Protein AF-A0A2K1E6H6-F1 (afdb_monomer_lite)

Sequence (71 aa):
MSQTFEFYDTRAREAAVEAEAATLDNVKQRSLRAEKTWRGLANQARKVKADRERHESERLAARQLAESASQ

Radius of gyration: 20.11 Å; chains: 1; bounding box: 38×13×62 Å

Structure (mmCIF, N/CA/C/O backbone):
data_AF-A0A2K1E6H6-F1
#
_entry.id   AF-A0A2K1E6H6-F1
#
loop_
_atom_site.group_PDB
_atom_site.id
_atom_site.type_symbol
_atom_site.label_atom_id
_atom_site.label_alt_id
_atom_site.label_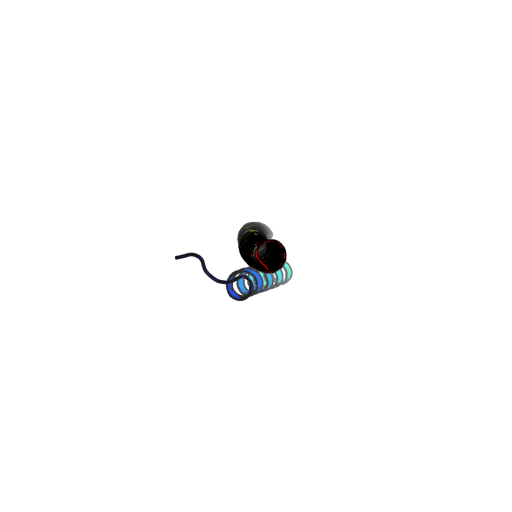comp_id
_atom_site.label_asym_id
_atom_site.label_entity_id
_atom_site.label_seq_id
_atom_site.pdbx_PDB_ins_code
_atom_site.Cartn_x
_atom_site.Cartn_y
_atom_site.Cartn_z
_atom_site.occupancy
_atom_site.B_iso_or_equiv
_atom_site.auth_seq_id
_atom_site.auth_comp_id
_atom_site.auth_asym_id
_atom_site.auth_atom_id
_atom_site.pdbx_PDB_model_num
ATOM 1 N N . MET A 1 1 ? 13.855 -5.908 3.083 1.00 55.75 1 MET A N 1
ATOM 2 C CA . MET A 1 1 ? 13.056 -6.489 1.981 1.00 55.75 1 MET A CA 1
ATOM 3 C C . MET A 1 1 ? 11.728 -5.754 1.917 1.00 55.75 1 MET A C 1
ATOM 5 O O . MET A 1 1 ? 11.089 -5.624 2.952 1.00 55.75 1 MET A O 1
ATOM 9 N N . SER A 1 2 ? 11.352 -5.215 0.756 1.00 70.69 2 SER A N 1
ATOM 10 C CA . SER A 1 2 ? 10.017 -4.643 0.522 1.00 70.69 2 SER A CA 1
ATOM 11 C C . SER A 1 2 ? 9.038 -5.756 0.139 1.00 70.69 2 SER A C 1
ATOM 13 O O . SER A 1 2 ? 9.382 -6.579 -0.709 1.00 70.69 2 SER A O 1
ATOM 15 N N . GLN A 1 3 ? 7.842 -5.778 0.732 1.00 90.38 3 GLN A N 1
ATOM 16 C CA . GLN A 1 3 ? 6.794 -6.749 0.384 1.00 90.38 3 GLN A CA 1
ATOM 17 C C . GLN A 1 3 ? 6.007 -6.300 -0.861 1.00 90.38 3 GLN A C 1
ATOM 19 O O . GLN A 1 3 ? 6.212 -5.196 -1.374 1.00 90.38 3 GLN A O 1
ATOM 24 N N . THR A 1 4 ? 5.115 -7.158 -1.367 1.00 94.56 4 THR A N 1
ATOM 25 C CA . THR A 1 4 ? 4.305 -6.863 -2.558 1.00 94.56 4 THR A CA 1
ATOM 26 C C . THR A 1 4 ? 3.127 -5.932 -2.253 1.00 94.56 4 THR A C 1
ATOM 28 O O . THR A 1 4 ? 2.750 -5.729 -1.095 1.00 94.56 4 THR A O 1
ATOM 31 N N . PHE A 1 5 ? 2.519 -5.378 -3.308 1.00 96.12 5 PHE A N 1
ATOM 32 C CA . PHE A 1 5 ? 1.286 -4.592 -3.201 1.00 96.12 5 PHE A CA 1
ATOM 33 C C . PHE A 1 5 ? 0.180 -5.382 -2.488 1.00 96.12 5 PHE A C 1
ATOM 35 O O . PHE A 1 5 ? -0.458 -4.856 -1.584 1.00 96.12 5 PHE A O 1
ATOM 42 N N . GLU A 1 6 ? -0.009 -6.646 -2.862 1.00 96.50 6 GLU A N 1
ATOM 43 C CA . GLU A 1 6 ? -1.069 -7.526 -2.364 1.00 96.50 6 GLU A CA 1
ATOM 44 C C . GLU A 1 6 ? -0.932 -7.768 -0.860 1.00 96.50 6 GLU A C 1
ATOM 46 O O . GLU A 1 6 ? -1.930 -7.766 -0.139 1.00 96.50 6 GLU A O 1
ATOM 51 N N . PHE A 1 7 ? 0.305 -7.908 -0.371 1.00 97.06 7 PHE A N 1
ATOM 52 C CA . PHE A 1 7 ? 0.571 -8.021 1.059 1.00 97.06 7 PHE A CA 1
ATOM 53 C C . PHE A 1 7 ? 0.102 -6.765 1.801 1.00 97.06 7 PHE A C 1
ATOM 55 O O . PHE A 1 7 ? -0.693 -6.855 2.734 1.00 97.06 7 PHE A O 1
ATOM 62 N N . TYR A 1 8 ? 0.551 -5.583 1.373 1.00 98.00 8 TYR A N 1
ATOM 63 C CA . TYR A 1 8 ? 0.183 -4.335 2.043 1.00 98.00 8 TYR A CA 1
ATOM 64 C C . TYR A 1 8 ? -1.309 -4.005 1.904 1.00 98.00 8 TYR A C 1
ATOM 66 O O . TYR A 1 8 ? -1.909 -3.521 2.861 1.00 98.00 8 TYR A O 1
ATOM 74 N N . ASP A 1 9 ? -1.925 -4.297 0.757 1.00 98.19 9 ASP A N 1
ATOM 75 C CA . ASP A 1 9 ? -3.358 -4.083 0.546 1.00 98.19 9 ASP A CA 1
ATOM 76 C C . ASP A 1 9 ? -4.203 -5.001 1.436 1.00 98.19 9 ASP A C 1
ATOM 78 O O . ASP A 1 9 ? -5.176 -4.542 2.032 1.00 98.19 9 ASP A O 1
ATOM 82 N N . THR A 1 10 ? -3.794 -6.261 1.613 1.00 98.38 10 THR A N 1
ATOM 83 C CA . THR A 1 10 ? -4.454 -7.186 2.547 1.00 98.38 10 THR A CA 1
ATOM 84 C C . THR A 1 10 ? -4.419 -6.632 3.971 1.00 98.38 10 THR A C 1
ATOM 86 O O . THR A 1 10 ? -5.461 -6.515 4.610 1.00 98.38 10 THR A O 1
ATOM 89 N N . ARG A 1 11 ? -3.250 -6.176 4.441 1.00 98.38 11 ARG A N 1
ATOM 90 C CA . ARG A 1 11 ? -3.103 -5.572 5.779 1.00 98.38 11 ARG A CA 1
ATOM 91 C C . ARG A 1 11 ? -3.918 -4.289 5.944 1.00 98.38 11 ARG A C 1
ATOM 93 O O . ARG A 1 11 ? -4.452 -4.040 7.023 1.00 98.38 11 ARG A O 1
ATOM 100 N N . ALA A 1 12 ? -4.030 -3.481 4.890 1.00 98.62 12 ALA A N 1
ATOM 101 C CA . ALA A 1 12 ? -4.877 -2.293 4.900 1.00 98.62 12 ALA A CA 1
ATOM 102 C C . ALA A 1 12 ? -6.358 -2.671 5.055 1.00 98.62 12 ALA A C 1
ATOM 104 O O . ALA A 1 12 ? -7.047 -2.089 5.887 1.00 98.62 12 ALA A O 1
ATOM 105 N N . ARG A 1 13 ? -6.837 -3.673 4.307 1.00 98.69 13 ARG A N 1
ATOM 106 C CA . ARG A 1 13 ? -8.222 -4.163 4.405 1.00 98.69 13 ARG A CA 1
ATOM 107 C C . ARG A 1 13 ? -8.529 -4.757 5.776 1.00 98.69 13 ARG A C 1
ATOM 109 O O . ARG A 1 13 ? -9.563 -4.433 6.343 1.00 98.69 13 ARG A O 1
ATOM 116 N N . GLU A 1 14 ? -7.633 -5.574 6.324 1.00 98.69 14 GLU A N 1
ATOM 117 C CA . GLU A 1 14 ? -7.787 -6.138 7.672 1.00 98.69 14 GLU A CA 1
ATOM 118 C C . GLU A 1 14 ? -7.917 -5.036 8.733 1.00 98.69 14 GLU A C 1
ATOM 120 O O . GLU A 1 14 ? -8.807 -5.092 9.577 1.00 98.69 14 GLU A O 1
ATOM 125 N N . ALA A 1 15 ? -7.071 -4.003 8.660 1.00 98.69 15 ALA A N 1
ATOM 126 C CA . ALA A 1 15 ? -7.128 -2.872 9.584 1.00 98.69 15 ALA A CA 1
ATOM 127 C C . ALA A 1 15 ? -8.406 -2.028 9.416 1.00 98.69 15 ALA A C 1
ATOM 129 O O . ALA A 1 15 ? -8.942 -1.540 10.410 1.00 98.69 15 ALA A O 1
ATOM 130 N N . ALA A 1 16 ? -8.910 -1.879 8.187 1.00 98.75 16 ALA A N 1
ATOM 131 C CA . ALA A 1 16 ? -10.184 -1.211 7.925 1.00 98.75 16 ALA A CA 1
ATOM 132 C C . ALA A 1 16 ? -11.357 -1.980 8.557 1.00 98.75 16 ALA A C 1
ATOM 134 O O . ALA A 1 16 ? -12.161 -1.395 9.277 1.00 98.75 16 ALA A O 1
ATOM 135 N N . VAL A 1 17 ? -11.398 -3.306 8.375 1.00 98.75 17 VAL A N 1
ATOM 136 C CA . VAL A 1 17 ? -12.416 -4.177 8.987 1.00 98.75 17 VAL A CA 1
ATOM 137 C C . VAL A 1 17 ? -12.348 -4.122 10.518 1.00 98.75 17 VAL A C 1
ATOM 139 O O . VAL A 1 17 ? -13.381 -4.032 11.176 1.00 98.75 17 VAL A O 1
ATOM 142 N N . GLU A 1 18 ? -11.147 -4.118 11.108 1.00 98.56 18 GLU A N 1
ATOM 143 C CA . GLU A 1 18 ? -10.983 -3.954 12.562 1.00 98.56 18 GLU A CA 1
ATOM 144 C C . GLU A 1 18 ? -11.508 -2.589 13.038 1.00 98.56 18 GLU A C 1
ATOM 146 O O . GLU A 1 18 ? -12.181 -2.513 14.064 1.00 98.56 18 GLU A O 1
ATOM 151 N N . ALA A 1 19 ? -11.248 -1.513 12.287 1.00 98.69 19 ALA A N 1
ATOM 152 C CA . ALA A 1 19 ? -11.748 -0.179 12.611 1.00 98.69 19 ALA A CA 1
ATOM 153 C C . ALA A 1 19 ? -13.281 -0.081 12.528 1.00 98.69 19 ALA A C 1
ATOM 155 O O . ALA A 1 19 ? -13.889 0.628 13.332 1.00 98.69 19 ALA A O 1
ATOM 156 N N . GLU A 1 20 ? -13.901 -0.776 11.572 1.00 98.62 20 GLU A N 1
ATOM 157 C CA . GLU A 1 20 ? -15.358 -0.860 11.431 1.00 98.62 20 GLU A CA 1
ATOM 158 C C . GLU A 1 20 ? -16.001 -1.662 12.569 1.00 98.62 20 GLU A C 1
ATOM 160 O O . GLU A 1 20 ? -17.036 -1.255 13.094 1.00 98.62 20 GLU A O 1
ATOM 165 N N . ALA A 1 21 ? -15.372 -2.763 12.987 1.00 98.62 21 ALA A N 1
ATOM 166 C CA . ALA A 1 21 ? -15.862 -3.618 14.068 1.00 98.62 21 ALA A CA 1
ATOM 167 C C . ALA A 1 21 ? -15.574 -3.064 15.480 1.00 98.62 21 ALA A C 1
ATOM 169 O O . ALA A 1 21 ? -16.123 -3.560 16.467 1.00 98.62 21 ALA A O 1
ATOM 170 N N . ALA A 1 22 ? -14.698 -2.065 15.603 1.00 98.44 22 ALA A N 1
ATOM 171 C CA . ALA A 1 22 ? -14.274 -1.528 16.888 1.00 98.44 22 ALA A CA 1
ATOM 172 C C . ALA A 1 22 ? -15.425 -0.834 17.637 1.00 98.44 22 ALA A C 1
ATOM 174 O O . ALA A 1 22 ? -16.012 0.140 17.168 1.00 98.44 22 ALA A O 1
ATOM 175 N N . THR A 1 23 ? -15.685 -1.289 18.864 1.00 98.44 23 THR A N 1
ATOM 176 C CA . THR A 1 23 ? -16.681 -0.693 19.773 1.00 98.44 23 THR A CA 1
ATOM 177 C C . THR A 1 23 ? -16.111 0.437 20.631 1.00 98.44 23 THR A C 1
ATOM 179 O O . THR A 1 23 ? -16.861 1.251 21.164 1.00 98.44 23 THR A O 1
ATOM 182 N N . LEU A 1 24 ? -14.782 0.500 20.764 1.00 98.69 24 LEU A N 1
ATOM 183 C CA . LEU A 1 24 ? -14.067 1.542 21.494 1.00 98.69 24 LEU A CA 1
ATOM 184 C C . LEU A 1 24 ? -13.380 2.494 20.515 1.00 98.69 24 LEU A C 1
ATOM 186 O O . LEU A 1 24 ? -12.670 2.055 19.606 1.00 98.69 24 LEU A O 1
ATOM 190 N N . ASP A 1 25 ? -13.527 3.802 20.739 1.00 98.50 25 ASP A N 1
ATOM 191 C CA . ASP A 1 25 ? -12.948 4.813 19.848 1.00 98.50 25 ASP A CA 1
ATOM 192 C C . ASP A 1 25 ? -11.417 4.713 19.781 1.00 98.50 25 ASP A C 1
ATOM 194 O O . ASP A 1 25 ? -10.836 4.744 18.701 1.00 98.50 25 ASP A O 1
ATOM 198 N N . ASN A 1 26 ? -10.738 4.466 20.904 1.00 98.25 26 ASN A N 1
ATOM 199 C CA . ASN A 1 26 ? -9.280 4.317 20.915 1.00 98.25 26 ASN A CA 1
ATOM 200 C C . ASN A 1 26 ? -8.778 3.150 20.035 1.00 98.25 26 ASN A C 1
ATOM 202 O O . ASN A 1 26 ? -7.728 3.272 19.395 1.00 98.25 26 ASN A O 1
ATOM 206 N N . VAL A 1 27 ? -9.531 2.046 19.965 1.00 98.44 27 VAL A N 1
ATOM 207 C CA . VAL A 1 27 ? -9.248 0.906 19.087 1.00 98.44 27 VAL A CA 1
ATOM 208 C C . VAL A 1 27 ? -9.480 1.324 17.643 1.00 98.44 27 VAL A C 1
ATOM 210 O O . VAL 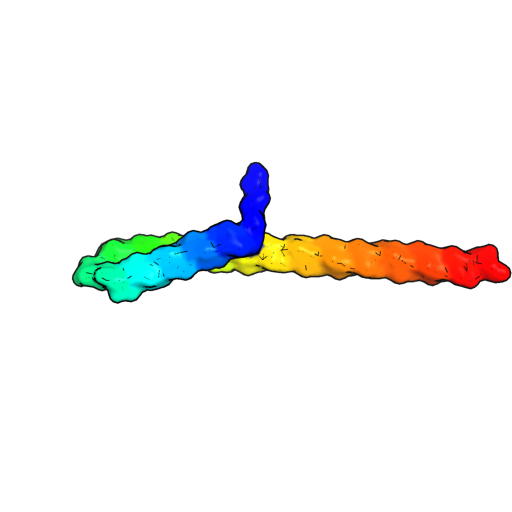A 1 27 ? -8.556 1.208 16.839 1.00 98.44 27 VAL A O 1
ATOM 213 N N . LYS A 1 28 ? -10.638 1.925 17.341 1.00 98.69 28 LYS A N 1
ATOM 214 C CA . LYS A 1 28 ? -10.960 2.441 16.005 1.00 98.69 28 LYS A CA 1
ATOM 215 C C . LYS A 1 28 ? -9.875 3.382 15.479 1.00 98.69 28 LYS A C 1
ATOM 217 O O . LYS A 1 28 ? -9.351 3.175 14.387 1.00 98.69 28 LYS A O 1
ATOM 222 N N . GLN A 1 29 ? -9.457 4.368 16.273 1.00 98.75 29 GLN A N 1
ATOM 223 C CA . GLN A 1 29 ? -8.416 5.325 15.885 1.00 98.75 29 GLN A CA 1
ATOM 224 C C . GLN A 1 29 ? -7.043 4.667 15.690 1.00 98.75 29 GLN A C 1
ATOM 226 O O . GLN A 1 29 ? -6.236 5.118 14.872 1.00 98.75 29 GLN A O 1
ATOM 231 N N . ARG A 1 30 ? -6.716 3.613 16.449 1.00 98.69 30 ARG A N 1
ATOM 232 C CA . ARG A 1 30 ? -5.478 2.850 16.232 1.00 98.69 30 ARG A CA 1
ATOM 233 C C . ARG A 1 30 ? -5.546 2.067 14.919 1.00 98.69 30 ARG A C 1
ATOM 235 O O . ARG A 1 30 ? -4.589 2.134 14.149 1.00 98.69 30 ARG A O 1
ATOM 242 N N . SER A 1 31 ? -6.657 1.393 14.645 1.00 98.69 31 SER A N 1
ATOM 243 C CA . SER A 1 31 ? -6.844 0.599 13.427 1.00 98.69 31 SER A CA 1
ATOM 244 C C . SER A 1 31 ? -6.888 1.475 12.172 1.00 98.69 31 SER A C 1
ATOM 246 O O . SER A 1 31 ? -6.190 1.171 11.210 1.00 98.69 31 SER A O 1
ATOM 248 N N . LEU A 1 32 ? -7.536 2.647 12.210 1.00 98.81 32 LEU A N 1
ATOM 249 C CA . LEU A 1 32 ? -7.496 3.622 11.106 1.00 98.81 32 LEU A CA 1
ATOM 250 C C . LEU A 1 32 ? -6.079 4.144 10.822 1.00 98.81 32 LEU A C 1
ATOM 252 O O . LEU A 1 32 ? -5.685 4.323 9.668 1.00 98.81 32 LEU A O 1
ATOM 256 N N . ARG A 1 33 ? -5.268 4.372 11.864 1.00 98.81 33 ARG A N 1
ATOM 257 C CA . ARG A 1 33 ? -3.853 4.740 11.681 1.00 98.81 33 ARG A CA 1
ATOM 258 C C . ARG A 1 33 ? -3.055 3.605 11.043 1.00 98.81 33 ARG A C 1
ATOM 260 O O . ARG A 1 33 ? -2.223 3.873 10.177 1.00 98.81 33 ARG A O 1
ATOM 267 N N . ALA A 1 34 ? -3.313 2.361 11.441 1.00 98.62 34 ALA A N 1
ATOM 268 C CA . ALA A 1 34 ? -2.693 1.194 10.827 1.00 98.62 34 ALA A CA 1
ATOM 269 C C . ALA A 1 34 ? -3.101 1.058 9.352 1.00 98.62 34 ALA A C 1
ATOM 271 O O . ALA A 1 34 ? -2.221 0.934 8.501 1.00 98.62 34 ALA A O 1
ATOM 272 N N . GLU A 1 35 ? -4.396 1.172 9.036 1.00 98.75 35 GLU A N 1
ATOM 273 C CA . GLU A 1 35 ? -4.897 1.177 7.659 1.00 98.75 35 GLU A CA 1
ATOM 274 C C . GLU A 1 35 ? -4.167 2.231 6.826 1.00 98.75 35 GLU A C 1
ATOM 276 O O . GLU A 1 35 ? -3.631 1.907 5.767 1.00 98.75 35 GLU A O 1
ATOM 281 N N . LYS A 1 36 ? -4.098 3.480 7.307 1.00 98.75 36 LYS A N 1
ATOM 282 C CA . LYS A 1 36 ? -3.448 4.577 6.580 1.00 98.75 36 LYS A CA 1
ATOM 283 C C . LYS A 1 36 ? -1.996 4.247 6.232 1.00 98.75 36 LYS A C 1
ATOM 285 O O . LYS A 1 36 ? -1.572 4.473 5.097 1.00 98.75 36 LYS A O 1
ATOM 290 N N . THR A 1 37 ? -1.243 3.697 7.184 1.00 98.62 37 THR A N 1
ATOM 291 C CA . THR A 1 37 ? 0.144 3.270 6.956 1.00 98.62 37 THR A CA 1
ATOM 292 C C . THR A 1 37 ? 0.218 2.160 5.911 1.00 98.62 37 THR A C 1
ATOM 294 O O . THR A 1 37 ? 0.983 2.272 4.951 1.00 98.62 37 THR A O 1
ATOM 297 N N . TRP A 1 38 ? -0.601 1.115 6.045 1.00 98.44 38 TRP A N 1
ATOM 298 C CA . TRP A 1 38 ? -0.605 -0.004 5.103 1.00 98.44 38 TRP A CA 1
ATOM 299 C C . TRP A 1 38 ? -1.020 0.418 3.696 1.00 98.44 38 TRP A C 1
ATOM 301 O O . TRP A 1 38 ? -0.374 0.033 2.724 1.00 98.44 38 TRP A O 1
ATOM 311 N N . ARG A 1 39 ? -2.026 1.286 3.577 1.00 98.50 39 ARG A N 1
ATOM 312 C CA . ARG A 1 39 ? -2.464 1.84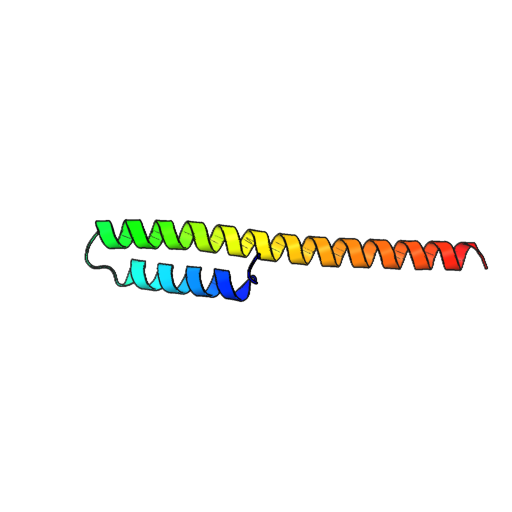6 2.297 1.00 98.50 39 ARG A CA 1
ATOM 313 C C . ARG A 1 39 ? -1.361 2.679 1.645 1.00 98.50 39 ARG A C 1
ATOM 315 O O . ARG A 1 39 ? -1.151 2.575 0.439 1.00 98.50 39 ARG A O 1
ATOM 322 N N . GLY A 1 40 ? -0.625 3.464 2.434 1.00 98.19 40 GLY A N 1
ATOM 323 C CA . GLY A 1 40 ? 0.541 4.212 1.960 1.00 98.19 40 GLY A CA 1
ATOM 324 C C . GLY A 1 40 ? 1.613 3.299 1.357 1.00 98.19 40 GLY A C 1
ATOM 325 O O . GLY A 1 40 ? 2.073 3.540 0.241 1.00 98.19 40 GLY A O 1
ATOM 326 N N . LEU A 1 41 ? 1.948 2.209 2.052 1.00 97.81 41 LEU A N 1
ATOM 327 C CA . LEU A 1 41 ? 2.919 1.217 1.578 1.00 97.81 41 LEU A CA 1
ATOM 328 C C . LEU A 1 41 ? 2.430 0.466 0.332 1.00 97.81 41 LEU A C 1
ATOM 330 O O . LEU A 1 41 ? 3.202 0.270 -0.606 1.00 97.81 41 LEU A O 1
ATOM 334 N N . ALA A 1 42 ? 1.146 0.107 0.274 1.00 98.12 42 ALA A N 1
ATOM 335 C CA . ALA A 1 42 ? 0.547 -0.510 -0.906 1.00 98.12 42 ALA A CA 1
ATOM 336 C C . ALA A 1 42 ? 0.669 0.415 -2.127 1.00 98.12 42 ALA A C 1
ATOM 338 O O . ALA A 1 42 ? 1.165 0.012 -3.181 1.00 98.12 42 ALA A O 1
ATOM 339 N N . ASN A 1 43 ? 0.304 1.688 -1.975 1.00 97.88 43 ASN A N 1
ATOM 340 C CA . ASN A 1 43 ? 0.414 2.673 -3.049 1.00 97.88 43 ASN A CA 1
ATOM 341 C C . ASN A 1 43 ? 1.863 2.852 -3.519 1.00 97.88 43 ASN A C 1
ATOM 343 O O . ASN A 1 43 ? 2.113 2.917 -4.724 1.00 97.88 43 ASN A O 1
ATOM 347 N N . GLN A 1 44 ? 2.824 2.872 -2.592 1.00 97.69 44 GLN A N 1
ATOM 348 C CA . GLN A 1 44 ? 4.243 2.929 -2.932 1.00 97.69 44 GL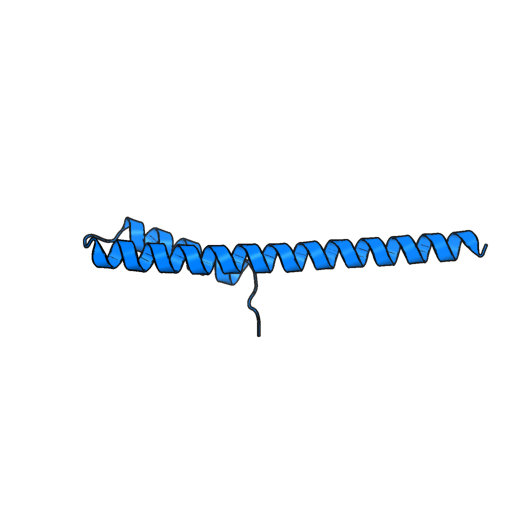N A CA 1
ATOM 349 C C . GLN A 1 44 ? 4.688 1.690 -3.719 1.00 97.69 44 GLN A C 1
ATOM 351 O O . GLN A 1 44 ? 5.326 1.835 -4.760 1.00 97.69 44 GLN A O 1
ATOM 356 N N . ALA A 1 45 ? 4.321 0.486 -3.274 1.00 96.44 45 ALA A N 1
ATOM 357 C CA . ALA A 1 45 ? 4.658 -0.756 -3.967 1.00 96.44 45 ALA A CA 1
ATOM 358 C C . ALA A 1 45 ? 4.072 -0.792 -5.388 1.00 96.44 45 ALA A C 1
ATOM 360 O O . ALA A 1 45 ? 4.767 -1.155 -6.340 1.00 96.44 45 ALA A O 1
ATOM 361 N N . ARG A 1 46 ? 2.821 -0.341 -5.554 1.00 96.19 46 ARG A N 1
ATOM 362 C CA . ARG A 1 46 ? 2.180 -0.211 -6.869 1.00 96.19 46 ARG A CA 1
ATOM 363 C C . ARG A 1 46 ? 2.927 0.779 -7.76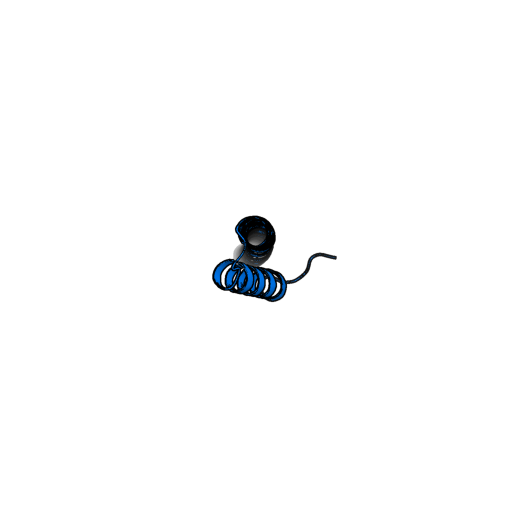3 1.00 96.19 46 ARG A C 1
ATOM 365 O O . ARG A 1 46 ? 3.170 0.470 -8.925 1.00 96.19 46 ARG A O 1
ATOM 372 N N . LYS A 1 47 ? 3.316 1.938 -7.223 1.00 96.88 47 LYS A N 1
ATOM 373 C CA . LYS A 1 47 ? 4.076 2.951 -7.965 1.00 96.88 47 LYS A CA 1
ATOM 374 C C . LYS A 1 47 ? 5.424 2.406 -8.436 1.00 96.88 47 LYS A C 1
ATOM 376 O O . LYS A 1 47 ? 5.738 2.527 -9.610 1.00 96.88 47 LYS A O 1
ATOM 381 N N . VAL A 1 48 ? 6.178 1.752 -7.553 1.00 95.75 48 VAL A N 1
ATOM 382 C CA . VAL A 1 48 ? 7.480 1.156 -7.898 1.00 95.75 48 VAL A CA 1
ATOM 383 C C . VAL A 1 48 ? 7.338 0.106 -9.000 1.00 95.75 48 VAL A C 1
ATOM 385 O O . VAL A 1 48 ? 8.150 0.076 -9.923 1.00 95.75 48 VAL A O 1
ATOM 388 N N . LYS A 1 49 ? 6.297 -0.736 -8.938 1.00 94.69 49 LYS A N 1
ATOM 389 C CA . LYS A 1 49 ? 6.010 -1.717 -9.993 1.00 94.69 49 LYS A CA 1
ATOM 390 C C . LYS A 1 49 ? 5.732 -1.031 -11.336 1.00 94.69 49 LYS A C 1
ATOM 392 O O . LYS A 1 49 ? 6.375 -1.374 -12.322 1.00 94.69 49 LYS A O 1
ATOM 397 N N . ALA A 1 50 ? 4.849 -0.035 -11.350 1.00 96.00 50 ALA A N 1
ATOM 398 C CA . ALA A 1 50 ? 4.505 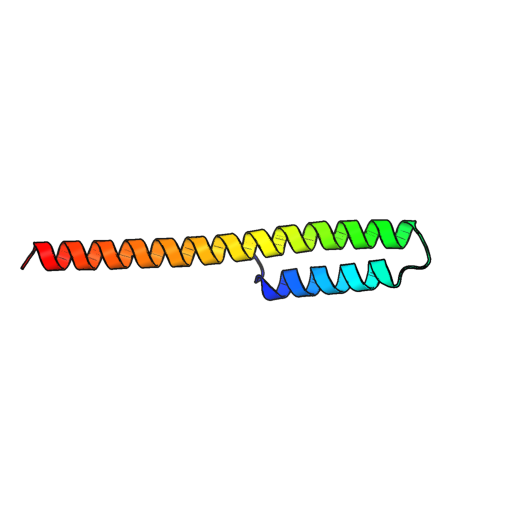0.707 -12.562 1.00 96.00 50 ALA A CA 1
ATOM 399 C C . ALA A 1 50 ? 5.708 1.468 -13.149 1.00 96.00 50 ALA A C 1
ATOM 401 O O . ALA A 1 50 ? 5.917 1.466 -14.359 1.00 96.00 50 ALA A O 1
ATOM 402 N N . ASP A 1 51 ? 6.533 2.087 -12.299 1.00 96.81 51 ASP A N 1
ATOM 403 C CA . ASP A 1 51 ? 7.753 2.774 -12.728 1.00 96.81 51 ASP A CA 1
ATOM 404 C C . ASP A 1 51 ? 8.742 1.789 -13.370 1.00 96.81 51 ASP A C 1
ATOM 406 O O . ASP A 1 51 ? 9.334 2.093 -14.405 1.00 96.81 51 ASP A O 1
ATOM 410 N N . ARG A 1 52 ? 8.885 0.583 -12.806 1.00 95.56 52 ARG A N 1
ATOM 411 C CA . ARG A 1 52 ? 9.733 -0.469 -13.377 1.00 95.56 52 ARG A CA 1
ATOM 412 C C . ARG A 1 52 ? 9.238 -0.928 -14.748 1.00 95.56 52 ARG A C 1
ATOM 414 O O . ARG A 1 52 ? 10.046 -1.021 -15.667 1.00 95.56 52 ARG A O 1
ATOM 421 N N . GLU A 1 53 ? 7.940 -1.192 -14.883 1.00 96.75 53 GLU A N 1
ATOM 422 C CA . GLU A 1 53 ? 7.319 -1.590 -16.155 1.00 96.75 53 GLU A CA 1
ATOM 423 C C . GLU A 1 53 ? 7.510 -0.505 -17.224 1.00 96.75 53 GLU A C 1
ATOM 425 O O . GLU A 1 53 ? 7.915 -0.801 -18.350 1.00 96.75 53 GLU A O 1
ATOM 430 N N . ARG A 1 54 ? 7.317 0.768 -16.850 1.00 97.56 54 ARG A N 1
ATOM 431 C CA . ARG A 1 54 ? 7.566 1.908 -17.738 1.00 97.56 54 ARG A CA 1
ATOM 432 C C . ARG A 1 54 ? 9.021 1.936 -18.207 1.00 97.56 54 ARG A C 1
ATOM 434 O O . ARG A 1 54 ? 9.262 1.932 -19.411 1.00 97.56 54 ARG A O 1
ATOM 441 N N . HIS A 1 55 ? 9.983 1.895 -17.289 1.00 97.50 55 HIS A N 1
ATOM 442 C CA . HIS A 1 55 ? 11.403 1.945 -17.648 1.00 97.50 55 HIS A CA 1
ATOM 443 C C . HIS A 1 55 ? 11.851 0.757 -18.502 1.00 97.50 55 HIS A C 1
ATOM 445 O O . HIS A 1 55 ? 12.685 0.909 -19.396 1.00 97.50 55 HIS A O 1
ATOM 451 N N . GLU A 1 56 ? 11.297 -0.430 -18.263 1.00 97.25 56 GLU A N 1
ATOM 452 C CA . GLU A 1 56 ? 11.574 -1.590 -19.102 1.00 97.25 56 GLU A CA 1
ATOM 453 C C . GLU A 1 56 ? 11.053 -1.392 -20.530 1.00 97.25 56 GLU A C 1
ATOM 455 O O . GLU A 1 56 ? 11.796 -1.646 -21.482 1.00 97.25 56 GLU A O 1
ATOM 460 N N . SER A 1 57 ? 9.833 -0.866 -20.680 1.00 96.62 57 SER A N 1
ATOM 461 C CA . SER A 1 57 ? 9.246 -0.557 -21.988 1.00 96.62 57 SER A CA 1
ATOM 462 C C . SER A 1 57 ? 10.033 0.519 -22.747 1.00 96.62 57 SER A C 1
ATOM 464 O O . SER A 1 57 ? 10.361 0.322 -23.916 1.00 96.62 57 SER A O 1
ATOM 466 N N . GLU A 1 58 ? 10.436 1.601 -22.071 1.00 97.38 58 GLU A N 1
ATOM 467 C CA . GLU A 1 58 ? 11.258 2.679 -22.638 1.00 97.38 58 GLU A CA 1
ATOM 468 C C . GLU A 1 58 ? 12.601 2.138 -23.139 1.00 97.38 58 GLU A C 1
ATOM 470 O O . GLU A 1 58 ? 13.038 2.437 -24.251 1.00 97.38 58 GLU A O 1
ATOM 475 N N . ARG A 1 59 ? 13.247 1.281 -22.340 1.00 96.81 59 ARG A N 1
ATOM 476 C CA . ARG A 1 59 ? 14.527 0.666 -22.698 1.00 96.81 59 ARG A CA 1
ATOM 477 C C . ARG A 1 59 ? 14.395 -0.274 -23.898 1.00 96.81 59 ARG A C 1
ATOM 479 O O . ARG A 1 59 ? 15.299 -0.313 -24.730 1.00 96.81 59 ARG A O 1
ATOM 486 N N . LEU A 1 60 ? 13.319 -1.058 -23.980 1.00 96.75 60 LEU A N 1
ATOM 487 C CA . LEU A 1 60 ? 13.067 -1.944 -25.122 1.00 96.75 60 LEU A CA 1
ATOM 488 C C . LEU A 1 60 ? 12.805 -1.139 -26.401 1.00 96.75 60 LEU A C 1
ATOM 490 O O . LEU A 1 60 ? 13.418 -1.432 -27.424 1.00 96.75 60 LEU A O 1
ATOM 494 N N . ALA A 1 61 ? 11.986 -0.088 -26.323 1.00 96.31 61 ALA A N 1
ATOM 495 C CA . ALA A 1 61 ? 11.728 0.804 -27.450 1.00 96.31 61 ALA A CA 1
ATOM 496 C C . ALA A 1 61 ? 13.015 1.488 -27.942 1.00 96.31 61 ALA A C 1
ATOM 498 O O . ALA A 1 61 ? 13.293 1.500 -29.138 1.00 96.31 61 ALA A O 1
ATOM 499 N N . ALA A 1 62 ? 13.855 1.986 -27.027 1.00 95.75 62 ALA A N 1
ATOM 500 C CA . ALA A 1 62 ? 15.136 2.598 -27.380 1.00 95.75 62 ALA A CA 1
ATOM 501 C C . ALA A 1 62 ? 16.083 1.619 -28.099 1.00 95.75 62 ALA A C 1
ATOM 503 O O . ALA A 1 62 ? 16.774 2.011 -29.038 1.00 95.75 62 ALA A O 1
ATOM 504 N N . ARG A 1 63 ? 16.099 0.342 -27.689 1.00 94.94 63 ARG A N 1
ATOM 505 C CA . ARG A 1 63 ? 16.890 -0.708 -28.355 1.00 94.94 63 ARG A CA 1
ATOM 506 C C . ARG A 1 63 ? 16.387 -0.995 -29.762 1.00 94.94 63 ARG A C 1
ATOM 508 O O . ARG A 1 63 ? 17.190 -1.008 -30.683 1.00 94.94 63 ARG A O 1
ATOM 515 N N . GLN A 1 64 ? 15.075 -1.149 -29.931 1.00 94.69 64 GLN A N 1
ATOM 516 C CA . GLN A 1 64 ? 14.466 -1.380 -31.243 1.00 94.69 64 GLN A CA 1
ATOM 517 C C . GLN A 1 64 ? 14.734 -0.221 -32.208 1.00 94.69 64 GLN A C 1
ATOM 519 O O . GLN A 1 64 ? 15.074 -0.448 -33.366 1.00 94.69 64 GLN A O 1
ATOM 524 N N . LEU A 1 65 ? 14.639 1.023 -31.724 1.00 94.75 65 LEU A N 1
ATOM 525 C CA . LEU A 1 65 ? 14.971 2.205 -32.519 1.00 94.75 65 LEU A CA 1
ATOM 526 C C . LEU A 1 65 ? 16.443 2.200 -32.946 1.00 94.75 65 LEU A C 1
ATOM 528 O O . LEU A 1 65 ? 16.729 2.409 -34.123 1.00 94.75 65 LEU A O 1
ATOM 532 N N . ALA A 1 66 ? 17.366 1.912 -32.024 1.00 94.25 66 ALA A N 1
ATOM 533 C CA . ALA A 1 66 ? 18.792 1.825 -32.336 1.00 94.25 66 ALA A CA 1
ATOM 534 C C . ALA A 1 66 ? 19.107 0.711 -33.348 1.00 94.25 66 ALA A C 1
ATOM 536 O O . ALA A 1 66 ? 19.886 0.934 -34.270 1.00 94.25 66 ALA A O 1
ATOM 537 N N . GLU A 1 67 ? 18.473 -0.456 -33.213 1.00 92.44 67 GLU A N 1
ATOM 538 C CA . GLU A 1 67 ? 18.614 -1.570 -34.157 1.00 92.44 67 GLU A CA 1
ATOM 539 C C . GLU A 1 67 ? 18.103 -1.176 -35.550 1.00 92.44 67 GLU A C 1
ATOM 541 O O . GLU A 1 67 ? 18.835 -1.319 -36.528 1.00 92.44 67 GLU A O 1
ATOM 546 N N . SER A 1 68 ? 16.906 -0.584 -35.642 1.00 90.69 68 SER A N 1
ATOM 547 C CA . SER A 1 68 ? 16.325 -0.130 -36.915 1.00 90.69 68 SER A CA 1
ATOM 548 C C . SER A 1 68 ? 17.121 0.982 -37.607 1.00 90.69 68 SER A C 1
ATOM 550 O O . SER A 1 68 ? 17.132 1.048 -38.828 1.00 90.69 68 SER A O 1
ATOM 552 N N . ALA A 1 69 ? 17.807 1.842 -36.847 1.00 87.31 69 ALA A N 1
ATOM 553 C CA . ALA A 1 69 ? 18.631 2.922 -37.390 1.00 87.31 69 ALA A CA 1
ATOM 554 C C . ALA A 1 69 ? 20.012 2.447 -37.879 1.00 87.31 69 ALA A C 1
ATOM 556 O O . ALA A 1 69 ? 20.744 3.224 -38.488 1.00 87.31 69 ALA A O 1
ATOM 557 N N . SER A 1 70 ? 20.387 1.201 -37.573 1.00 79.81 70 SER A N 1
ATOM 558 C CA . SER A 1 70 ? 21.664 0.591 -37.964 1.00 79.81 70 SER A CA 1
ATOM 559 C C . SER A 1 70 ? 21.557 -0.381 -39.147 1.00 79.81 70 SER A C 1
ATOM 561 O O . SER A 1 70 ? 22.573 -0.949 -39.552 1.00 79.81 70 SER A O 1
ATOM 563 N N . GLN A 1 71 ? 20.346 -0.566 -39.683 1.00 64.38 71 GLN A N 1
ATOM 564 C CA . GLN A 1 71 ? 20.044 -1.327 -40.900 1.00 64.38 71 GLN A CA 1
ATOM 565 C C . GLN A 1 71 ? 19.868 -0.384 -42.090 1.00 64.38 71 GLN A C 1
ATOM 567 O O . GLN A 1 71 ? 20.260 -0.796 -43.204 1.00 64.38 71 GLN A O 1
#

pLDDT: mean 95.43, std 7.42, range [55.75, 98.81]

Foldseek 3Di:
DQDALVVLQVQLVVLCVQLVPDPDVVSNVVSNVSNVVSVVSSVVRVVVVVVVVVVVVVVVVVVVVVVVVVD

Secondary structure (DSSP, 8-state):
-PPPHHHHHHHHHHHHHHHHH-SSHHHHHHHHHHHHHHHHHHHHHHHHHHHHHHHHHHHHHHHHHHHHTT-